Protein AF-A0A183HTY7-F1 (afdb_monomer)

Sequence (66 aa):
MGEYQSILSLFNNRILTFTSVKNMKKVFKATEENDRKCGTLTRAIYLRFCDENAGHISFAFTNLNK

Secondary structure (DSSP, 8-state):
------HHHHHHTTSEE---HHHHHHHHHHHHHHHHHHT-----EEEEE-SSSTT-EEEEE-----

Organism: NCBI:txid387005

Mean predicted aligned error: 5.99 Å

Solvent-accessible surface area (backbone atoms only — not comparable to full-atom values): 4223 Å² total; per-residue (Å²): 132,82,85,80,80,47,72,66,53,36,37,76,70,65,58,34,40,91,55,56,76,88,48,46,66,58,52,51,50,55,51,52,55,49,19,65,75,70,77,50,84,79,83,50,76,46,42,24,48,33,84,91,42,84,97,39,77,42,81,46,70,65,78,88,83,126

Foldseek 3Di:
DDDDQDPVNCVVVVVEEADAPVCVVVVLVVVVVVCVVVVHDDFDWHWYQYPPDHPDIDIDTDPPDD

pLDDT: mean 84.3, std 10.56, range [44.88, 93.19]

Structure (mmCIF, N/CA/C/O backbone):
data_AF-A0A183HTY7-F1
#
_entry.id   AF-A0A183HTY7-F1
#
loop_
_atom_site.group_PDB
_atom_site.id
_atom_site.type_symbol
_atom_site.label_atom_id
_atom_site.label_alt_id
_atom_site.label_comp_id
_atom_site.label_asym_id
_atom_site.label_entity_id
_atom_site.label_seq_id
_atom_site.pdbx_PDB_ins_code
_atom_site.Cartn_x
_atom_site.Cartn_y
_atom_site.Cartn_z
_atom_site.occupancy
_atom_site.B_iso_or_equiv
_atom_site.auth_seq_id
_atom_site.auth_comp_id
_atom_site.auth_asym_id
_atom_site.auth_atom_id
_atom_si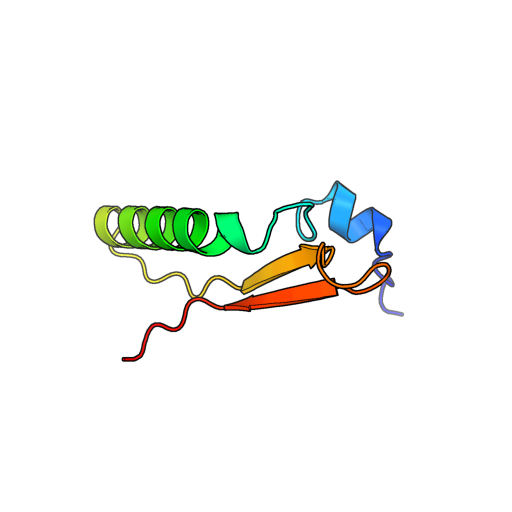te.pdbx_PDB_model_num
ATOM 1 N N . MET A 1 1 ? -6.027 -17.682 -20.717 1.00 44.88 1 MET A N 1
ATOM 2 C CA . MET A 1 1 ? -4.727 -16.986 -20.610 1.00 44.88 1 MET A CA 1
ATOM 3 C C . MET A 1 1 ? -4.958 -15.779 -19.723 1.00 44.88 1 MET A C 1
ATOM 5 O O . MET A 1 1 ? -5.862 -15.018 -20.032 1.00 44.88 1 MET A O 1
ATOM 9 N N . GLY A 1 2 ? -4.276 -15.676 -18.582 1.00 57.47 2 GLY A N 1
ATOM 10 C CA . GLY A 1 2 ? -4.490 -14.563 -17.652 1.00 57.47 2 GLY A CA 1
ATOM 11 C C . GLY A 1 2 ? -3.899 -13.272 -18.212 1.00 57.47 2 GLY A C 1
ATOM 12 O O . GLY A 1 2 ? -2.779 -13.287 -18.716 1.00 57.47 2 GLY A O 1
ATOM 13 N N . GLU A 1 3 ? -4.651 -12.176 -18.146 1.00 70.06 3 GLU A N 1
ATOM 14 C CA . GLU A 1 3 ? -4.139 -10.849 -18.479 1.00 70.06 3 GLU A CA 1
ATOM 15 C C . GLU A 1 3 ? -3.030 -10.475 -17.490 1.00 70.06 3 GLU A C 1
ATOM 17 O O . GLU A 1 3 ? -3.264 -10.320 -16.289 1.00 70.06 3 GLU A O 1
ATOM 22 N N . TYR A 1 4 ? -1.800 -10.353 -17.985 1.00 76.56 4 TYR A N 1
ATOM 23 C CA . TYR A 1 4 ? -0.688 -9.865 -17.181 1.00 76.56 4 TYR A CA 1
ATOM 24 C C . TYR A 1 4 ? -0.881 -8.369 -16.921 1.00 76.56 4 TYR A C 1
ATOM 26 O O . TYR A 1 4 ? -0.853 -7.554 -17.843 1.00 76.56 4 TYR A O 1
ATOM 34 N N . GLN A 1 5 ? -1.060 -7.996 -15.656 1.00 81.94 5 GLN A N 1
ATOM 35 C CA . GLN A 1 5 ? -1.103 -6.594 -15.252 1.00 81.94 5 GLN A CA 1
ATOM 36 C C . GLN A 1 5 ? 0.320 -6.026 -15.257 1.00 81.94 5 GLN A C 1
ATOM 38 O O . GLN A 1 5 ? 1.186 -6.483 -14.511 1.00 81.94 5 GLN A O 1
ATOM 43 N N . SER A 1 6 ? 0.573 -5.023 -16.100 1.00 90.31 6 SER A N 1
ATOM 44 C CA . SER A 1 6 ? 1.848 -4.302 -16.087 1.00 90.31 6 SER A CA 1
ATOM 45 C C . SER A 1 6 ? 1.954 -3.402 -14.851 1.00 90.31 6 SER A C 1
ATOM 47 O O . SER A 1 6 ? 0.947 -2.940 -14.314 1.00 90.31 6 SER A O 1
ATOM 49 N N . ILE A 1 7 ? 3.179 -3.082 -14.421 1.00 89.94 7 ILE A N 1
ATOM 50 C CA . ILE A 1 7 ? 3.416 -2.116 -13.330 1.00 89.94 7 ILE A CA 1
ATOM 51 C C . ILE A 1 7 ? 2.751 -0.763 -13.625 1.00 89.94 7 ILE A C 1
ATOM 53 O O . ILE A 1 7 ? 2.181 -0.142 -12.728 1.00 89.94 7 ILE A O 1
ATOM 57 N N . LEU A 1 8 ? 2.762 -0.340 -14.893 1.00 89.75 8 LEU A N 1
ATOM 58 C CA . LEU A 1 8 ? 2.077 0.871 -15.336 1.00 89.75 8 LEU A CA 1
ATOM 59 C C . LEU A 1 8 ? 0.556 0.764 -15.158 1.00 89.75 8 LEU A C 1
ATOM 61 O O . LEU A 1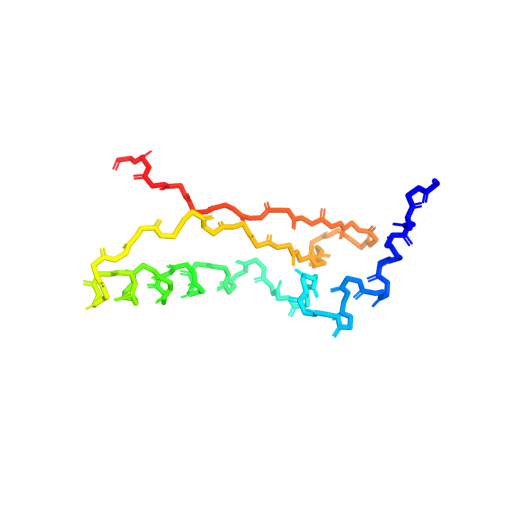 8 ? -0.064 1.716 -14.695 1.00 89.75 8 LEU A O 1
ATOM 65 N N . SER A 1 9 ? -0.041 -0.394 -15.461 1.00 93.19 9 SER A N 1
ATOM 66 C CA . SER A 1 9 ? -1.465 -0.645 -15.203 1.00 93.19 9 SER A CA 1
ATOM 67 C C . SER A 1 9 ? -1.793 -0.543 -13.713 1.00 93.19 9 SER A C 1
ATOM 69 O O . SER A 1 9 ? -2.744 0.138 -13.330 1.00 93.19 9 SER A O 1
ATOM 71 N N . LEU A 1 10 ? -0.977 -1.155 -12.848 1.00 91.94 10 LEU A N 1
ATOM 72 C CA . LEU A 1 10 ? -1.173 -1.088 -11.396 1.00 91.94 10 LEU A CA 1
ATOM 73 C C . LEU A 1 10 ? -1.088 0.351 -10.873 1.00 91.94 10 LEU A C 1
ATOM 75 O O . LEU A 1 10 ? -1.869 0.733 -10.001 1.00 91.94 10 LEU A O 1
ATOM 79 N N . PHE A 1 11 ? -0.167 1.152 -11.413 1.00 90.81 11 PHE A N 1
ATOM 80 C CA . PHE A 1 11 ? -0.043 2.565 -11.064 1.00 90.81 11 PHE A CA 1
ATOM 81 C C . PHE A 1 11 ? -1.243 3.388 -11.549 1.00 90.81 11 PHE A C 1
ATOM 83 O O . PHE A 1 11 ? -1.853 4.118 -10.768 1.00 90.81 11 PHE A O 1
ATOM 90 N N . ASN A 1 12 ? -1.643 3.216 -12.811 1.00 91.94 12 ASN A N 1
ATOM 91 C CA . ASN A 1 12 ? -2.775 3.935 -13.400 1.00 91.94 12 ASN A CA 1
ATOM 92 C C . ASN A 1 12 ? -4.098 3.621 -12.686 1.00 91.94 12 ASN A C 1
ATOM 94 O O . ASN A 1 12 ? -4.927 4.509 -12.500 1.00 91.94 12 ASN A O 1
ATOM 98 N N . ASN A 1 13 ? -4.263 2.384 -12.214 1.00 92.00 13 ASN A N 1
ATOM 99 C CA . ASN A 1 13 ? -5.424 1.949 -11.438 1.00 92.00 13 ASN A CA 1
ATOM 100 C C . ASN A 1 13 ? -5.333 2.289 -9.939 1.00 92.00 13 ASN A C 1
ATOM 102 O O . ASN A 1 13 ? -6.183 1.858 -9.163 1.00 92.00 13 ASN A O 1
ATOM 106 N N . ARG A 1 14 ? -4.321 3.061 -9.512 1.00 90.19 14 ARG A N 1
ATOM 107 C CA . ARG A 1 14 ? -4.086 3.475 -8.113 1.00 90.19 14 ARG A CA 1
ATOM 108 C C . ARG A 1 14 ? -3.904 2.314 -7.129 1.00 90.19 14 ARG A C 1
ATOM 110 O O . ARG A 1 14 ? -4.044 2.505 -5.924 1.00 90.19 14 ARG A O 1
ATOM 117 N N . ILE A 1 15 ? -3.570 1.127 -7.633 1.00 91.12 15 ILE A N 1
ATOM 118 C CA . ILE A 1 15 ? -3.224 -0.036 -6.810 1.00 91.12 15 ILE A CA 1
ATOM 119 C C . ILE A 1 15 ? -1.801 0.140 -6.278 1.00 91.12 15 ILE A C 1
ATOM 121 O O . ILE A 1 15 ? -1.548 -0.082 -5.100 1.00 91.12 15 ILE A O 1
ATOM 125 N N . LEU A 1 16 ? -0.883 0.576 -7.144 1.00 92.75 16 LEU A N 1
ATOM 126 C CA . LEU A 1 16 ? 0.493 0.935 -6.811 1.00 92.75 16 LEU A CA 1
ATOM 127 C C . LEU A 1 16 ? 0.618 2.459 -6.737 1.00 92.75 16 LEU A C 1
ATOM 129 O O . LEU A 1 16 ? 0.123 3.161 -7.614 1.00 92.75 16 LEU A O 1
ATOM 133 N N . THR A 1 17 ? 1.296 2.984 -5.718 1.00 90.75 17 THR A N 1
ATOM 134 C CA . THR A 1 17 ? 1.415 4.439 -5.526 1.00 90.75 17 THR A CA 1
ATOM 135 C C . THR A 1 17 ? 2.831 4.908 -5.194 1.00 90.75 17 THR A C 1
ATOM 137 O O . THR A 1 17 ? 3.667 4.153 -4.692 1.00 90.75 17 THR A O 1
ATOM 140 N N . PHE A 1 18 ? 3.095 6.193 -5.437 1.00 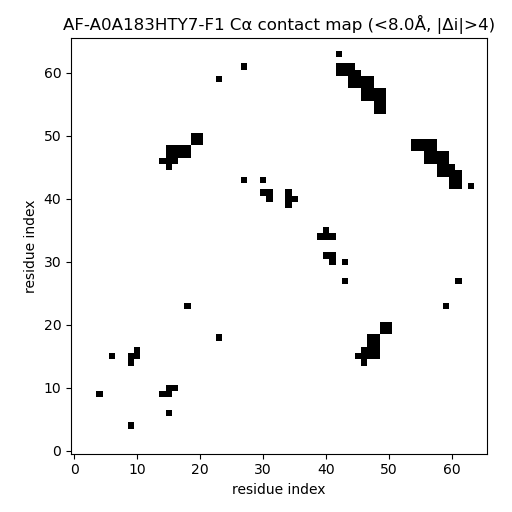87.94 18 PHE A N 1
ATOM 141 C CA . PHE A 1 18 ? 4.229 6.903 -4.855 1.00 87.94 18 PHE A CA 1
ATOM 142 C C . PHE A 1 18 ? 3.805 7.469 -3.505 1.00 87.94 18 PHE A C 1
ATOM 144 O O . PHE A 1 18 ? 3.145 8.500 -3.403 1.00 87.94 18 PHE A O 1
ATOM 151 N N . THR A 1 19 ? 4.163 6.785 -2.428 1.00 88.81 19 THR A N 1
ATOM 152 C CA . THR A 1 19 ? 3.994 7.320 -1.076 1.00 88.81 19 THR A CA 1
ATOM 153 C C . THR A 1 19 ? 5.226 6.964 -0.273 1.00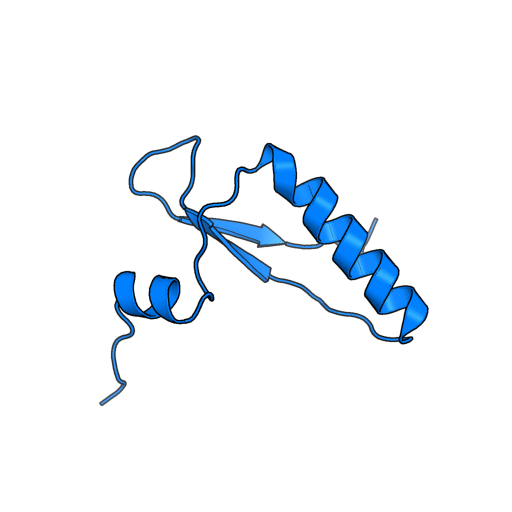 88.81 19 THR A C 1
ATOM 155 O O . THR A 1 19 ? 5.663 5.825 -0.328 1.00 88.81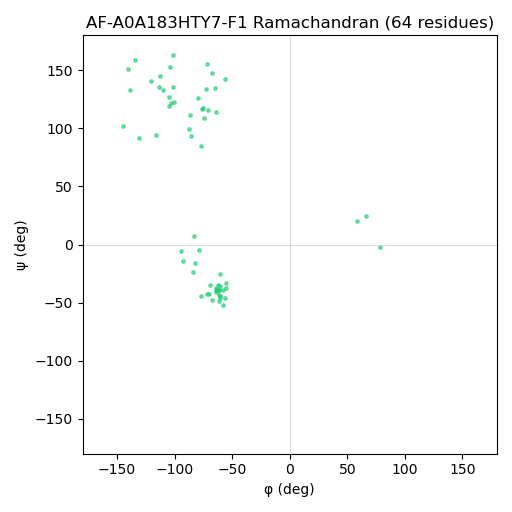 19 THR A O 1
ATOM 158 N N . SER A 1 20 ? 5.807 7.913 0.458 1.00 87.81 20 SER A N 1
ATOM 159 C CA . SER A 1 20 ? 6.962 7.625 1.318 1.00 87.81 20 SER A CA 1
ATOM 160 C C . SER A 1 20 ? 6.575 6.715 2.486 1.00 87.81 20 SER A C 1
ATOM 162 O O . SER A 1 20 ? 5.474 6.855 3.035 1.00 87.81 20 SER A O 1
ATOM 164 N N . VAL A 1 21 ? 7.491 5.852 2.942 1.00 87.19 21 VAL A N 1
ATOM 165 C CA . VAL A 1 21 ? 7.276 5.035 4.150 1.00 87.19 21 VAL A CA 1
ATOM 166 C C . VAL A 1 21 ? 6.944 5.904 5.361 1.00 87.19 21 VAL A C 1
ATOM 168 O O . VAL A 1 21 ? 6.113 5.540 6.193 1.00 87.19 21 VAL A O 1
ATOM 171 N N . LYS A 1 22 ? 7.517 7.115 5.419 1.00 89.06 22 LYS A N 1
ATOM 172 C CA . LYS A 1 22 ? 7.305 8.086 6.501 1.00 89.06 22 LYS A CA 1
ATOM 173 C C . LYS A 1 22 ? 5.837 8.503 6.623 1.00 89.06 22 LYS A C 1
ATOM 175 O O . LYS A 1 22 ? 5.388 8.874 7.706 1.00 89.06 22 LYS A O 1
ATOM 180 N N . ASN A 1 23 ? 5.077 8.402 5.532 1.00 89.31 23 ASN A N 1
ATOM 181 C CA . ASN A 1 23 ? 3.656 8.731 5.493 1.00 89.31 23 ASN A CA 1
ATOM 182 C C . ASN A 1 23 ? 2.743 7.521 5.754 1.00 89.31 23 ASN A C 1
ATOM 184 O O . ASN A 1 23 ? 1.576 7.730 6.083 1.00 89.31 23 ASN A O 1
ATOM 188 N N . MET A 1 24 ? 3.245 6.279 5.702 1.00 87.62 24 MET A N 1
ATOM 189 C CA . MET A 1 24 ? 2.431 5.064 5.902 1.00 87.62 24 MET A CA 1
ATOM 190 C C . MET A 1 24 ? 1.726 5.049 7.260 1.00 87.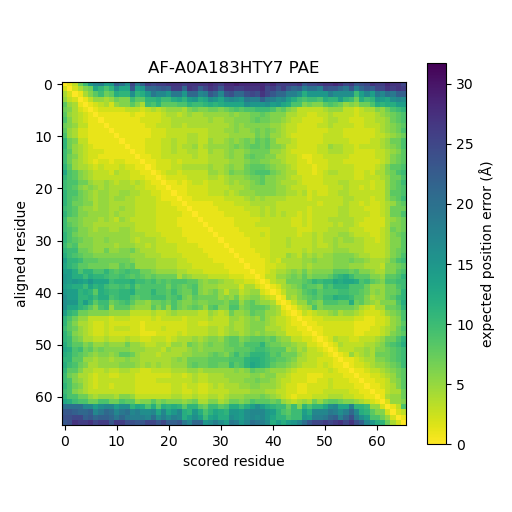62 24 MET A C 1
ATOM 192 O O . MET A 1 24 ? 0.550 4.712 7.348 1.00 87.62 24 MET A O 1
ATOM 196 N N . LYS A 1 25 ? 2.399 5.511 8.323 1.00 87.56 25 LYS A N 1
ATOM 197 C CA . LYS A 1 25 ? 1.794 5.601 9.662 1.00 87.56 25 LYS A CA 1
ATOM 198 C C . LYS A 1 25 ? 0.570 6.524 9.695 1.00 87.56 25 LYS A C 1
ATOM 200 O O . LYS A 1 25 ? -0.368 6.252 10.433 1.00 87.56 25 LYS A O 1
ATOM 205 N N . LYS A 1 26 ? 0.575 7.618 8.923 1.00 89.88 26 LYS A N 1
ATOM 206 C CA . LYS A 1 26 ? -0.571 8.539 8.834 1.00 89.88 26 LYS A CA 1
ATOM 207 C C . LYS A 1 26 ? -1.721 7.908 8.052 1.00 89.88 26 LYS A C 1
ATOM 209 O O . LYS A 1 26 ? -2.860 8.006 8.488 1.00 89.88 26 LYS A O 1
ATOM 214 N N . VAL A 1 27 ? -1.404 7.237 6.944 1.00 87.94 27 VAL A N 1
ATOM 215 C CA . VAL A 1 27 ? -2.383 6.518 6.116 1.00 87.94 27 VAL A CA 1
ATOM 216 C C . VAL A 1 27 ? -3.106 5.459 6.943 1.00 87.94 27 VAL A C 1
ATOM 218 O O . VAL A 1 27 ? -4.327 5.483 7.021 1.00 87.94 27 VAL A O 1
ATOM 221 N N . PHE A 1 28 ? -2.364 4.596 7.641 1.00 87.94 28 PHE A N 1
ATOM 222 C CA . PHE A 1 28 ? -2.965 3.536 8.449 1.00 87.94 28 PHE A CA 1
ATOM 223 C C . PHE A 1 28 ? -3.798 4.059 9.617 1.00 87.94 28 PHE A C 1
ATOM 225 O O . PHE A 1 28 ? -4.867 3.516 9.869 1.00 87.94 28 PHE A O 1
ATOM 232 N N . LYS A 1 29 ? -3.379 5.150 10.270 1.00 88.12 29 LYS A N 1
ATOM 233 C CA . LYS A 1 29 ? -4.211 5.817 11.283 1.00 88.12 29 LYS A CA 1
ATOM 234 C C . LYS A 1 29 ? -5.531 6.327 10.708 1.00 88.12 29 LYS A C 1
ATOM 236 O O . LYS A 1 29 ? -6.570 6.136 11.321 1.00 88.12 29 LYS A O 1
ATOM 241 N N . ALA A 1 30 ? -5.502 6.953 9.532 1.00 88.38 30 ALA A N 1
ATOM 242 C CA . ALA A 1 30 ? -6.722 7.425 8.884 1.00 88.38 30 ALA A CA 1
ATOM 243 C C . ALA A 1 30 ? -7.651 6.260 8.496 1.00 88.38 30 ALA A C 1
ATOM 245 O O . ALA A 1 30 ? -8.865 6.366 8.658 1.00 88.38 30 ALA A O 1
ATOM 246 N N . THR A 1 31 ? -7.092 5.140 8.024 1.00 86.75 31 THR A N 1
ATOM 247 C CA . THR A 1 31 ? -7.855 3.911 7.762 1.00 86.75 31 THR A CA 1
ATOM 248 C C . THR A 1 31 ? -8.501 3.377 9.039 1.00 86.75 31 THR A C 1
ATOM 250 O O . THR A 1 31 ? -9.704 3.147 9.042 1.00 86.75 31 THR A O 1
ATOM 253 N N . GLU A 1 32 ? -7.743 3.265 10.130 1.00 86.75 32 GLU A N 1
ATOM 254 C CA . GLU A 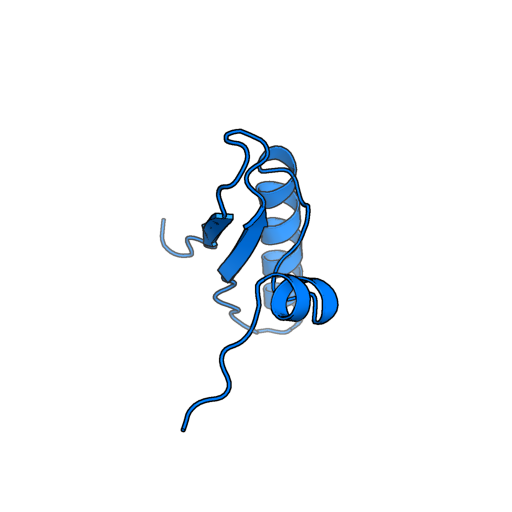1 32 ? -8.233 2.797 11.434 1.00 86.75 32 GLU A CA 1
ATOM 255 C C . GLU A 1 32 ? -9.335 3.706 12.006 1.00 86.75 32 GLU A C 1
ATOM 257 O O . GLU A 1 32 ? -10.362 3.234 12.494 1.00 86.75 32 GLU A O 1
ATOM 262 N N . GLU A 1 33 ? -9.168 5.028 11.915 1.00 88.12 33 GLU A N 1
ATOM 263 C CA . GLU A 1 33 ? -10.181 5.989 12.358 1.00 88.12 33 GLU A CA 1
ATOM 264 C C . GLU A 1 33 ? -11.483 5.874 11.559 1.00 88.12 33 GLU A C 1
ATOM 266 O O . GLU A 1 33 ? -12.567 6.006 12.135 1.00 88.12 33 GLU A O 1
ATOM 271 N N . ASN A 1 34 ? -11.387 5.643 10.249 1.00 86.25 34 ASN A N 1
ATOM 272 C CA . ASN A 1 34 ? -12.548 5.435 9.387 1.00 86.25 34 ASN A CA 1
ATOM 273 C C . ASN A 1 34 ? -13.225 4.097 9.679 1.00 86.25 34 ASN A C 1
ATOM 275 O O . ASN A 1 34 ? -14.446 4.057 9.811 1.00 86.25 34 ASN A O 1
ATOM 279 N N . ASP A 1 35 ? -12.441 3.039 9.862 1.00 86.81 35 ASP A N 1
ATOM 280 C CA . ASP A 1 35 ? -12.934 1.724 10.262 1.00 86.81 35 ASP A CA 1
ATOM 281 C C . ASP A 1 35 ? -13.733 1.799 11.563 1.00 86.81 35 ASP A C 1
ATOM 283 O O . ASP A 1 35 ? -14.870 1.332 11.635 1.00 86.81 35 ASP A O 1
ATOM 287 N N . ARG A 1 36 ? -13.206 2.510 12.566 1.00 86.19 36 ARG A N 1
ATOM 288 C CA . ARG A 1 36 ? -13.904 2.733 13.837 1.00 86.19 36 ARG A CA 1
ATOM 289 C C . ARG A 1 36 ? -15.218 3.498 13.668 1.00 86.19 36 ARG A C 1
ATOM 291 O O . ARG A 1 36 ? -16.185 3.186 14.355 1.00 86.19 36 ARG A O 1
ATOM 298 N N . LYS A 1 37 ? -15.265 4.506 12.790 1.00 89.94 37 LYS A N 1
ATOM 299 C CA . LYS A 1 37 ? -16.489 5.289 12.524 1.00 89.94 37 LYS A CA 1
ATOM 300 C C . LYS A 1 37 ? -17.554 4.465 11.803 1.00 89.94 37 LYS A C 1
ATOM 302 O O . LYS A 1 37 ? -18.737 4.662 12.057 1.00 89.94 37 LYS A O 1
ATOM 307 N N . CYS A 1 38 ? -17.132 3.567 10.918 1.00 87.56 38 CYS A N 1
ATOM 308 C CA . CYS A 1 38 ? -18.020 2.759 10.087 1.00 87.56 38 CYS A CA 1
ATOM 309 C C . CYS A 1 38 ? -18.336 1.379 10.689 1.00 87.56 38 CYS A C 1
ATOM 311 O O . CYS A 1 38 ? -19.142 0.649 10.119 1.00 87.56 38 CYS A O 1
ATOM 313 N N . GLY A 1 39 ? -17.711 1.005 11.812 1.00 84.00 39 GLY A N 1
ATOM 314 C CA . GLY A 1 39 ? -17.829 -0.337 12.388 1.00 84.00 39 GLY A CA 1
ATOM 315 C C . GLY A 1 39 ? -17.217 -1.428 11.500 1.00 84.00 39 GLY A C 1
ATOM 316 O O . GLY A 1 39 ? -17.631 -2.583 11.575 1.00 84.00 39 GLY A O 1
ATOM 317 N N . THR A 1 40 ? -16.267 -1.065 10.636 1.00 83.38 40 THR A N 1
ATOM 318 C CA . THR A 1 40 ? -15.580 -1.979 9.716 1.00 83.38 40 THR A CA 1
ATOM 319 C C . THR A 1 40 ? -14.195 -2.346 10.242 1.00 83.38 40 THR A C 1
ATOM 321 O O . THR A 1 40 ? -13.661 -1.690 11.131 1.00 83.38 40 THR A O 1
ATOM 324 N N . LEU A 1 41 ? -13.610 -3.422 9.710 1.00 79.19 41 LEU A N 1
A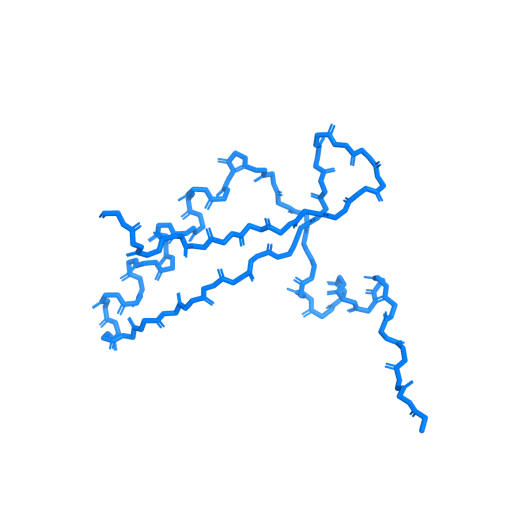TOM 325 C CA . LEU A 1 41 ? -12.234 -3.821 10.006 1.00 79.19 41 LEU A CA 1
ATOM 326 C C . LEU A 1 41 ? -11.498 -4.106 8.698 1.00 79.19 41 LEU A C 1
ATOM 328 O O . LEU A 1 41 ? -11.517 -5.225 8.177 1.00 79.19 41 LEU A O 1
ATOM 332 N N . THR A 1 42 ? -10.849 -3.085 8.156 1.00 78.44 42 THR A N 1
ATOM 333 C CA . THR A 1 42 ? -10.130 -3.170 6.893 1.00 78.44 42 THR A CA 1
ATOM 334 C C . THR A 1 42 ? -8.710 -3.662 7.146 1.00 78.44 42 THR A C 1
ATOM 336 O O . THR A 1 42 ? -7.859 -2.962 7.690 1.00 78.44 42 THR A O 1
ATOM 339 N N . ARG A 1 43 ? -8.409 -4.882 6.691 1.00 75.44 43 ARG A N 1
ATOM 340 C CA . ARG A 1 43 ? -7.024 -5.364 6.570 1.00 75.44 43 ARG A CA 1
ATOM 341 C C . ARG A 1 43 ? -6.395 -4.736 5.328 1.00 75.44 43 ARG A C 1
ATOM 343 O O . ARG A 1 43 ? -6.442 -5.318 4.246 1.00 75.44 43 ARG A O 1
ATOM 350 N N . ALA A 1 44 ? -5.859 -3.527 5.466 1.00 76.69 44 ALA A N 1
ATOM 351 C CA . ALA A 1 44 ? -5.304 -2.790 4.340 1.00 76.69 44 ALA A CA 1
ATOM 352 C C . ALA A 1 44 ? -3.891 -3.286 3.990 1.00 76.69 44 ALA A C 1
ATOM 354 O O . ALA A 1 44 ? -2.987 -3.305 4.831 1.00 76.69 44 ALA A O 1
ATOM 355 N N . ILE A 1 45 ? -3.703 -3.651 2.720 1.00 85.31 45 ILE A N 1
ATOM 356 C CA . ILE A 1 45 ? -2.389 -3.858 2.106 1.00 85.31 45 ILE A CA 1
ATOM 357 C C . ILE A 1 45 ? -2.109 -2.632 1.246 1.00 85.31 45 ILE A C 1
ATOM 359 O O . ILE A 1 45 ? -2.883 -2.314 0.345 1.00 85.31 45 ILE A O 1
ATOM 363 N N . TYR A 1 46 ? -1.007 -1.945 1.524 1.00 88.75 46 TYR A N 1
ATOM 364 C CA . TYR A 1 46 ? -0.570 -0.783 0.761 1.00 88.75 46 TYR A CA 1
ATOM 365 C C . TYR A 1 46 ? 0.608 -1.160 -0.130 1.00 88.75 46 TYR A C 1
ATOM 367 O O . TYR A 1 46 ? 1.666 -1.558 0.367 1.00 88.75 46 TYR A O 1
ATOM 375 N N . LEU A 1 47 ? 0.429 -1.023 -1.444 1.00 92.81 47 LEU A N 1
ATOM 376 C CA . LEU A 1 47 ? 1.463 -1.288 -2.435 1.00 92.81 47 LEU A CA 1
ATOM 377 C C . LEU A 1 47 ? 2.087 0.027 -2.903 1.00 92.81 47 LEU A C 1
ATOM 379 O O . LEU A 1 47 ? 1.397 0.921 -3.397 1.00 92.81 47 LEU A O 1
ATOM 383 N N . ARG A 1 48 ? 3.404 0.161 -2.755 1.00 92.38 48 ARG A N 1
ATOM 384 C CA . ARG A 1 48 ? 4.106 1.418 -3.046 1.00 92.38 48 ARG A CA 1
ATOM 385 C C . ARG A 1 48 ? 5.451 1.191 -3.722 1.00 92.38 48 ARG A C 1
ATOM 387 O O . ARG A 1 48 ? 6.126 0.197 -3.454 1.00 92.38 48 ARG A O 1
ATOM 394 N N . PHE A 1 49 ? 5.875 2.156 -4.529 1.00 92.00 49 PHE A N 1
ATOM 395 C CA . PHE A 1 49 ? 7.276 2.251 -4.932 1.00 92.00 49 PHE A CA 1
ATOM 396 C C . PHE A 1 49 ? 8.147 2.554 -3.706 1.00 92.00 49 PHE A C 1
ATOM 398 O O . PHE A 1 49 ? 7.795 3.400 -2.879 1.00 92.00 49 PHE A O 1
ATOM 405 N N . CYS A 1 50 ? 9.258 1.831 -3.583 1.00 89.50 50 CYS A N 1
ATOM 406 C CA . CYS A 1 50 ? 10.212 1.965 -2.488 1.00 89.50 50 CYS A CA 1
ATOM 407 C C . CYS A 1 50 ? 11.064 3.225 -2.717 1.00 89.50 50 CYS A C 1
ATOM 409 O O . CYS A 1 50 ? 11.773 3.312 -3.719 1.00 89.50 50 CYS A O 1
ATOM 411 N N . ASP A 1 51 ? 10.977 4.215 -1.825 1.00 84.88 51 ASP A N 1
ATOM 412 C CA . ASP A 1 51 ? 11.813 5.426 -1.897 1.00 84.88 51 ASP A CA 1
ATOM 413 C C . ASP A 1 51 ? 13.201 5.192 -1.281 1.00 84.88 51 ASP A C 1
ATOM 415 O O . ASP A 1 51 ? 14.131 5.946 -1.552 1.00 84.88 51 ASP A O 1
ATOM 419 N N . GLU A 1 52 ? 13.364 4.115 -0.509 1.00 85.81 52 GLU A N 1
ATOM 420 C CA . GLU A 1 52 ? 14.630 3.686 0.087 1.00 85.81 52 GLU A CA 1
ATOM 421 C C . GLU A 1 52 ? 15.489 2.842 -0.859 1.00 85.81 52 GLU A C 1
ATOM 423 O O . GLU A 1 52 ? 16.702 2.751 -0.677 1.00 85.81 52 GLU A O 1
ATOM 428 N N . ASN A 1 53 ? 14.865 2.200 -1.852 1.00 86.81 53 ASN A N 1
ATOM 429 C CA . ASN A 1 53 ? 15.544 1.306 -2.782 1.00 86.81 53 ASN A CA 1
ATOM 430 C C . ASN A 1 53 ? 14.931 1.405 -4.186 1.00 86.81 53 ASN A C 1
ATOM 432 O O . ASN A 1 53 ? 13.867 0.846 -4.464 1.00 86.81 53 ASN A O 1
ATOM 436 N N . ALA A 1 54 ? 15.614 2.123 -5.078 1.00 85.50 54 ALA A N 1
ATOM 437 C CA . ALA A 1 54 ? 15.148 2.355 -6.439 1.00 85.50 54 ALA A CA 1
ATOM 438 C C . ALA A 1 54 ? 14.880 1.034 -7.187 1.00 85.50 54 ALA A C 1
ATOM 440 O O . ALA A 1 54 ? 15.583 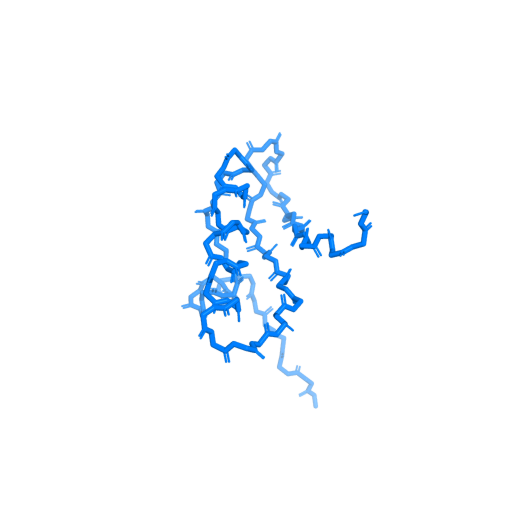0.038 -7.019 1.00 85.50 54 ALA A O 1
ATOM 441 N N . GLY A 1 55 ? 13.828 1.017 -8.007 1.00 86.19 55 GLY A N 1
ATOM 442 C CA . GLY A 1 55 ? 13.421 -0.165 -8.776 1.00 86.19 55 GLY A CA 1
ATOM 443 C C . GLY A 1 55 ? 12.665 -1.234 -7.979 1.00 86.19 55 GLY A C 1
ATOM 444 O O . GLY A 1 55 ? 12.222 -2.214 -8.572 1.00 86.19 55 GLY A O 1
ATOM 445 N N . HIS A 1 56 ? 12.467 -1.048 -6.671 1.00 89.50 56 HIS A N 1
ATOM 446 C CA . HIS A 1 56 ? 11.751 -2.004 -5.829 1.00 89.50 56 HIS A CA 1
ATOM 447 C C . HIS A 1 56 ? 10.334 -1.530 -5.491 1.00 89.50 56 HIS A C 1
ATOM 449 O O . HIS A 1 56 ? 10.036 -0.336 -5.404 1.00 89.50 56 HIS A O 1
ATOM 455 N N . ILE A 1 57 ? 9.460 -2.503 -5.247 1.00 92.00 57 ILE A N 1
ATOM 456 C CA . ILE A 1 57 ? 8.108 -2.301 -4.729 1.00 92.00 57 ILE A CA 1
ATOM 457 C C . ILE A 1 57 ? 8.084 -2.838 -3.301 1.00 92.00 57 ILE A C 1
ATOM 459 O O . ILE A 1 57 ? 8.575 -3.935 -3.040 1.00 92.00 57 ILE A O 1
ATOM 463 N N . SER A 1 58 ? 7.521 -2.065 -2.376 1.00 91.56 58 SER A N 1
ATOM 464 C CA . SER A 1 58 ? 7.353 -2.480 -0.982 1.00 91.56 58 SER A CA 1
ATOM 465 C C . SER A 1 58 ? 5.876 -2.649 -0.637 1.00 91.56 58 SER A C 1
ATOM 467 O O . SER A 1 58 ? 5.028 -1.885 -1.108 1.00 91.56 58 SER A O 1
ATOM 469 N N . PHE A 1 59 ? 5.596 -3.636 0.212 1.00 90.69 59 PHE A N 1
ATOM 470 C CA . PHE A 1 59 ? 4.275 -3.912 0.765 1.00 90.69 59 PHE A CA 1
ATOM 471 C C . PHE A 1 59 ? 4.242 -3.443 2.216 1.00 90.69 59 PHE A C 1
ATOM 473 O O . PHE A 1 59 ? 5.097 -3.828 3.015 1.00 90.69 59 PHE A O 1
ATOM 480 N N . ALA A 1 60 ? 3.253 -2.627 2.560 1.00 89.19 60 ALA A N 1
ATOM 481 C CA . ALA A 1 60 ? 3.003 -2.202 3.927 1.00 89.19 60 ALA A CA 1
ATOM 482 C C . ALA A 1 60 ? 1.667 -2.779 4.406 1.00 89.19 60 ALA A C 1
ATOM 484 O O . ALA A 1 60 ? 0.668 -2.722 3.691 1.00 89.19 60 ALA A O 1
ATOM 485 N N . PHE A 1 61 ? 1.650 -3.310 5.627 1.00 86.56 61 PHE A N 1
ATOM 486 C CA . PHE A 1 61 ? 0.488 -3.979 6.208 1.00 86.56 61 PHE A CA 1
ATOM 487 C C . PHE A 1 61 ? 0.051 -3.273 7.491 1.00 86.56 61 PHE A C 1
ATOM 489 O O . PHE A 1 61 ? 0.888 -2.891 8.313 1.00 86.56 61 PHE A O 1
ATOM 496 N N . THR A 1 62 ? -1.258 -3.156 7.701 1.00 78.31 62 THR A N 1
ATOM 497 C CA . THR A 1 62 ? -1.823 -2.795 9.007 1.00 78.31 62 THR A CA 1
ATOM 498 C C . THR A 1 62 ? -1.729 -3.999 9.944 1.00 78.31 62 THR A C 1
ATOM 500 O O . THR A 1 62 ? -2.434 -4.991 9.756 1.00 78.31 62 THR A O 1
ATOM 503 N N . ASN A 1 63 ? -0.846 -3.943 10.943 1.00 64.81 63 ASN A N 1
ATOM 504 C CA . ASN A 1 63 ? -0.682 -5.029 11.907 1.00 64.81 63 ASN A CA 1
ATOM 505 C C . ASN A 1 63 ? -1.708 -4.855 13.039 1.00 64.81 63 ASN A C 1
ATOM 507 O O . ASN A 1 63 ? -1.472 -4.096 13.974 1.00 64.81 63 ASN A O 1
ATOM 511 N N . LEU A 1 64 ? -2.869 -5.502 12.912 1.00 60.47 64 LEU A N 1
ATOM 512 C CA . LEU A 1 64 ? -3.998 -5.340 13.844 1.00 60.47 64 LEU A CA 1
ATOM 513 C C . LEU A 1 64 ? -3.839 -6.121 15.162 1.00 60.47 64 LEU A C 1
ATOM 515 O O . LEU A 1 64 ? -4.674 -5.975 16.045 1.00 60.47 64 LEU A O 1
ATOM 519 N N . ASN A 1 65 ? -2.778 -6.923 15.312 1.00 56.41 65 ASN A N 1
ATOM 520 C CA . ASN A 1 65 ? -2.517 -7.694 16.527 1.00 56.41 65 ASN A CA 1
ATOM 521 C C . ASN A 1 65 ? -1.221 -7.226 17.200 1.00 56.41 65 ASN A C 1
ATOM 523 O O . ASN A 1 65 ? -0.131 -7.712 16.882 1.00 56.41 65 ASN A O 1
ATOM 527 N N . LYS A 1 66 ? -1.354 -6.306 18.154 1.00 45.53 66 LYS A N 1
ATOM 528 C CA . LYS A 1 66 ? -0.444 -6.187 19.291 1.00 45.53 66 LYS A CA 1
ATOM 529 C C . LYS A 1 66 ? -1.222 -5.792 20.533 1.00 45.53 66 LYS A C 1
ATOM 531 O O . LYS A 1 66 ? -2.065 -4.881 20.405 1.00 45.53 66 LYS A O 1
#

Radius of gyration: 13.89 Å; Cα contacts (8 Å, |Δi|>4): 62; chains: 1; bounding box: 34×26×40 Å

Nearest PDB structures (foldseek):
  2cia-assembly1_A  TM=7.418E-01  e=1.905E+00  Homo sapiens
  7nxe-assembly1_A  TM=5.591E-01  e=1.019E+00  Homo sapiens
  4fbn-assembly1_A  TM=5.461E-01  e=1.346E+00  Homo sapiens
  6z9u-assembly1_D  TM=4.365E-01  e=6.208E+00  Homo sapiens
  3eoe-assembly1_B  TM=4.185E-01  e=7.647E+00  Toxoplasma gondii